Protein AF-A0AAV8YMW5-F1 (afdb_monomer_lite)

Radius of gyration: 14.8 Å; chains: 1; bounding box: 32×34×34 Å

Structure (mmCIF, N/CA/C/O backbone):
data_AF-A0AAV8YMW5-F1
#
_entry.id   AF-A0AAV8YMW5-F1
#
loop_
_atom_site.group_PDB
_atom_site.id
_atom_site.type_symbol
_atom_site.label_atom_id
_atom_site.label_alt_id
_atom_site.label_comp_id
_atom_site.label_asym_id
_atom_site.label_entity_id
_atom_site.label_seq_id
_atom_site.pdbx_PDB_ins_code
_atom_site.Cartn_x
_atom_site.Cartn_y
_atom_site.Cartn_z
_atom_site.occupancy
_atom_site.B_iso_or_equiv
_atom_site.auth_seq_id
_atom_site.auth_comp_id
_atom_site.auth_asym_id
_atom_site.auth_atom_id
_atom_site.pdbx_PDB_model_num
ATOM 1 N N . MET A 1 1 ? 0.462 -11.082 6.798 1.00 80.56 1 MET A N 1
ATOM 2 C CA . MET A 1 1 ? 0.469 -11.107 8.280 1.00 80.56 1 MET A CA 1
ATOM 3 C C . MET A 1 1 ? -0.360 -9.962 8.851 1.00 80.56 1 MET A C 1
ATOM 5 O O . MET A 1 1 ? -1.352 -10.262 9.493 1.00 80.56 1 MET A O 1
ATOM 9 N N . LEU A 1 2 ? -0.066 -8.695 8.520 1.00 84.81 2 LEU A N 1
ATOM 10 C CA . LEU A 1 2 ? -0.801 -7.515 9.021 1.00 84.81 2 LEU A CA 1
ATOM 11 C C . LEU A 1 2 ? -2.332 -7.582 8.863 1.00 84.81 2 LEU A C 1
ATOM 13 O O . LEU A 1 2 ? -3.058 -7.303 9.808 1.00 84.81 2 LEU A O 1
ATOM 17 N N . THR A 1 3 ? -2.831 -8.039 7.712 1.00 85.75 3 THR A N 1
ATOM 18 C CA . THR A 1 3 ? -4.276 -8.216 7.474 1.00 85.75 3 THR A CA 1
ATOM 19 C C . THR A 1 3 ? -4.932 -9.198 8.454 1.00 85.75 3 THR A C 1
ATOM 21 O O . THR A 1 3 ? -6.037 -8.949 8.926 1.00 85.75 3 THR A O 1
ATOM 24 N N . ARG A 1 4 ? -4.235 -10.286 8.824 1.00 86.19 4 ARG A N 1
ATOM 25 C CA . ARG A 1 4 ? -4.709 -11.250 9.840 1.00 86.19 4 ARG A CA 1
ATOM 26 C C . ARG A 1 4 ? -4.658 -10.669 11.252 1.00 86.19 4 ARG A C 1
ATOM 28 O O . ARG A 1 4 ? -5.463 -11.065 12.080 1.00 86.19 4 ARG A O 1
ATOM 35 N N . CYS A 1 5 ? -3.733 -9.744 11.513 1.00 89.19 5 CYS A N 1
ATOM 36 C CA . CYS A 1 5 ? -3.627 -9.042 12.792 1.00 89.19 5 CYS A CA 1
ATOM 37 C C . CYS A 1 5 ? -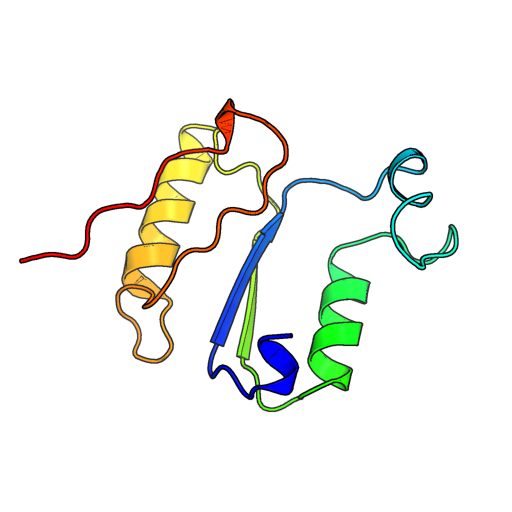4.651 -7.903 12.947 1.00 89.19 5 CYS A C 1
ATOM 39 O O . CYS A 1 5 ? -4.695 -7.292 14.006 1.00 89.19 5 CYS A O 1
ATOM 41 N N . GLY A 1 6 ? -5.454 -7.607 11.917 1.00 88.56 6 GLY A N 1
ATOM 42 C CA . GLY A 1 6 ? -6.501 -6.586 11.996 1.00 88.56 6 GLY A CA 1
ATOM 43 C C . GLY A 1 6 ? -5.994 -5.149 11.880 1.00 88.56 6 GLY A C 1
ATOM 44 O O . GLY A 1 6 ? -6.532 -4.267 12.540 1.00 88.56 6 GLY A O 1
ATOM 45 N N . ILE A 1 7 ? -4.967 -4.896 11.058 1.00 93.56 7 ILE A N 1
ATOM 46 C CA . ILE A 1 7 ? -4.556 -3.517 10.746 1.00 93.56 7 ILE A CA 1
ATOM 47 C C . ILE A 1 7 ? -5.740 -2.728 10.160 1.00 93.56 7 ILE A C 1
ATOM 49 O O . ILE A 1 7 ? -6.457 -3.250 9.314 1.00 93.56 7 ILE A O 1
ATOM 53 N N . GLY A 1 8 ? -5.951 -1.481 10.591 1.00 93.44 8 GLY A N 1
ATOM 54 C CA . GLY A 1 8 ? -7.121 -0.702 10.165 1.00 93.44 8 GLY A CA 1
ATOM 55 C C . GLY A 1 8 ? -7.105 -0.339 8.677 1.00 93.44 8 GLY A C 1
ATOM 56 O O . GLY A 1 8 ? -8.098 -0.536 7.981 1.00 93.44 8 GLY A O 1
ATOM 57 N N . ARG A 1 9 ? -5.960 0.140 8.173 1.00 94.75 9 ARG A N 1
ATOM 58 C CA . ARG A 1 9 ? -5.761 0.473 6.757 1.00 94.75 9 ARG A CA 1
ATOM 59 C C . ARG A 1 9 ? -4.423 -0.055 6.248 1.00 94.75 9 ARG A C 1
ATOM 61 O O . ARG A 1 9 ? -3.418 0.008 6.952 1.00 94.75 9 ARG A O 1
ATOM 68 N N . LEU A 1 10 ? -4.411 -0.547 5.014 1.00 93.56 10 LEU A N 1
ATOM 69 C CA . LEU A 1 10 ? -3.226 -1.004 4.301 1.00 93.56 10 LEU A CA 1
ATOM 70 C C . LEU A 1 10 ? -3.117 -0.271 2.959 1.00 93.56 10 LEU A C 1
ATOM 72 O O . LEU A 1 10 ? -4.022 -0.348 2.133 1.00 93.56 10 LEU A O 1
ATOM 76 N N . ILE A 1 11 ? -1.996 0.413 2.736 1.00 93.25 11 ILE A N 1
ATOM 77 C CA . ILE A 1 11 ? -1.694 1.107 1.479 1.00 93.25 11 ILE A CA 1
ATOM 78 C C . ILE A 1 11 ? -0.567 0.344 0.786 1.00 93.25 11 ILE A C 1
ATOM 80 O O . ILE A 1 11 ? 0.495 0.146 1.375 1.00 93.25 11 ILE A O 1
ATOM 84 N N . LEU A 1 12 ? -0.801 -0.115 -0.442 1.00 90.94 12 LEU A N 1
ATOM 85 C CA . LEU A 1 12 ? 0.172 -0.884 -1.218 1.00 90.94 12 LEU A CA 1
ATOM 86 C C . LEU A 1 12 ? 0.629 -0.079 -2.433 1.00 90.94 12 LEU A C 1
ATOM 88 O O . LEU A 1 12 ? -0.194 0.295 -3.269 1.00 90.94 12 LEU A O 1
ATOM 92 N N . PHE A 1 13 ? 1.937 0.131 -2.545 1.00 88.00 13 PHE A N 1
ATOM 93 C CA . PHE A 1 13 ? 2.587 0.657 -3.743 1.00 88.00 13 PHE A CA 1
ATOM 94 C C . PHE A 1 13 ? 3.339 -0.482 -4.410 1.00 88.00 13 PHE A C 1
ATOM 96 O O . PHE A 1 13 ? 4.181 -1.117 -3.778 1.00 88.00 13 PHE A O 1
ATOM 103 N N . ASP A 1 14 ? 3.005 -0.770 -5.659 1.00 80.94 14 ASP A N 1
ATOM 104 C CA . ASP A 1 14 ? 3.631 -1.852 -6.406 1.00 80.94 14 ASP A CA 1
ATOM 105 C C . ASP A 1 14 ? 3.509 -1.552 -7.895 1.00 80.94 14 ASP A C 1
ATOM 107 O O . ASP A 1 14 ? 2.394 -1.466 -8.408 1.00 80.94 14 ASP A O 1
ATOM 111 N N . TYR A 1 15 ? 4.643 -1.345 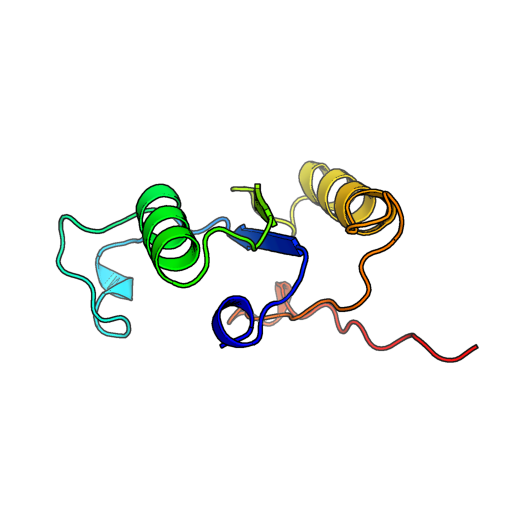-8.561 1.00 70.75 15 TYR A N 1
ATOM 112 C CA . TYR A 1 15 ? 4.698 -1.025 -9.987 1.00 70.75 15 TYR A CA 1
ATOM 113 C C . TYR A 1 15 ? 4.937 -2.255 -10.865 1.00 70.75 15 TYR A C 1
ATOM 115 O O . TYR A 1 15 ? 4.843 -2.155 -12.092 1.00 70.75 15 TYR A O 1
ATOM 123 N N . ASP A 1 16 ? 5.217 -3.414 -10.260 1.00 65.62 16 ASP A N 1
ATOM 124 C CA . ASP A 1 16 ? 5.491 -4.629 -11.007 1.00 65.62 16 ASP A CA 1
ATOM 125 C C . ASP A 1 16 ? 4.184 -5.284 -11.456 1.00 65.62 16 ASP A C 1
ATOM 127 O O . ASP A 1 16 ? 3.367 -5.812 -10.680 1.00 65.62 16 ASP A O 1
ATOM 131 N N . LYS A 1 17 ? 4.015 -5.333 -12.779 1.00 54.00 17 LYS A N 1
ATOM 132 C CA . LYS A 1 17 ? 3.170 -6.353 -13.394 1.00 54.00 17 LYS A CA 1
ATOM 133 C C . LYS A 1 17 ? 3.863 -7.690 -13.170 1.00 54.00 17 LYS A C 1
ATOM 135 O O . LYS A 1 17 ? 5.043 -7.836 -13.447 1.00 54.00 17 LYS A O 1
ATOM 140 N N . VAL A 1 18 ? 3.122 -8.668 -12.653 1.00 51.50 18 VAL A N 1
ATOM 141 C CA . VAL A 1 18 ? 3.650 -10.014 -12.409 1.00 51.50 18 VAL A CA 1
ATOM 142 C C . VAL A 1 18 ? 4.102 -10.610 -13.742 1.00 51.50 18 VAL A C 1
ATOM 144 O O . VAL A 1 18 ? 3.275 -11.088 -14.519 1.00 51.50 18 VAL A O 1
ATOM 147 N N . GLU A 1 19 ? 5.403 -10.562 -14.002 1.00 46.25 19 GLU A N 1
ATOM 148 C CA . GLU A 1 19 ? 6.033 -11.287 -15.095 1.00 46.25 19 GLU A CA 1
ATOM 149 C C . GLU A 1 19 ? 6.151 -12.766 -14.716 1.00 46.25 19 GLU A C 1
ATOM 151 O O . GLU A 1 19 ? 6.322 -13.117 -13.544 1.00 46.25 19 GLU A O 1
ATOM 156 N N . LEU A 1 20 ? 6.058 -13.653 -15.711 1.00 40.66 20 LEU A N 1
ATOM 157 C CA . LEU A 1 20 ? 6.104 -15.113 -15.540 1.00 40.66 20 LEU A CA 1
ATOM 158 C C . LEU A 1 20 ? 7.316 -15.593 -14.716 1.00 40.66 20 LEU A C 1
ATOM 160 O O . LEU A 1 20 ? 7.224 -16.612 -14.033 1.00 40.66 20 LEU A O 1
ATOM 164 N N . ALA A 1 21 ? 8.414 -14.831 -14.714 1.00 44.69 21 ALA A N 1
ATOM 165 C CA . ALA A 1 21 ? 9.617 -15.100 -13.930 1.00 44.69 21 ALA A CA 1
ATOM 166 C C . ALA A 1 21 ? 9.409 -15.029 -12.400 1.00 44.69 21 ALA A C 1
ATOM 168 O O . ALA A 1 21 ? 10.094 -15.734 -11.658 1.00 44.69 21 ALA A O 1
ATOM 169 N N . ASN A 1 22 ? 8.437 -14.249 -11.911 1.00 48.75 22 ASN A N 1
ATOM 170 C CA . ASN A 1 22 ? 8.198 -14.047 -10.474 1.00 48.75 22 ASN A CA 1
ATOM 171 C C . ASN A 1 22 ? 7.301 -15.120 -9.827 1.00 48.75 22 ASN A C 1
ATOM 173 O O . ASN A 1 22 ? 7.033 -15.083 -8.624 1.00 48.75 22 ASN A O 1
ATOM 177 N N .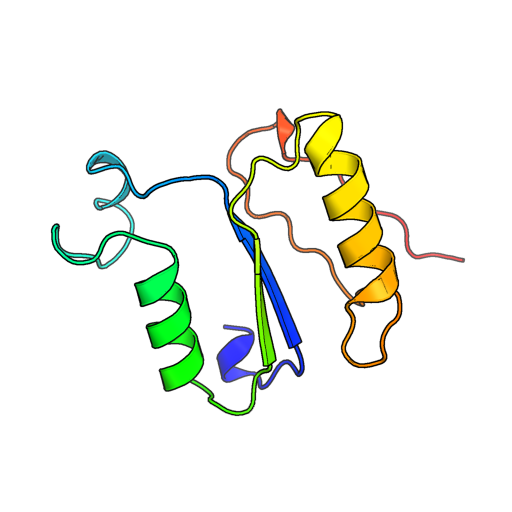 MET A 1 23 ? 6.841 -16.104 -10.603 1.00 45.50 23 MET A N 1
ATOM 178 C CA . MET A 1 23 ? 5.953 -17.161 -10.116 1.00 45.50 23 MET A CA 1
ATOM 179 C C . MET A 1 23 ? 6.666 -18.315 -9.407 1.00 45.50 23 MET A C 1
ATOM 181 O O . MET A 1 23 ? 6.032 -19.064 -8.674 1.00 45.50 23 MET A O 1
ATOM 185 N N . ASN A 1 24 ? 7.986 -18.446 -9.556 1.00 47.91 24 ASN A N 1
ATOM 186 C CA . ASN A 1 24 ? 8.745 -19.505 -8.878 1.00 47.91 24 ASN A CA 1
ATOM 187 C C . ASN A 1 24 ? 8.931 -19.249 -7.368 1.00 47.91 24 ASN A C 1
ATOM 189 O O . ASN A 1 24 ? 9.429 -20.117 -6.656 1.00 47.91 24 ASN A O 1
ATOM 193 N N . ARG A 1 25 ? 8.538 -18.068 -6.865 1.00 50.72 25 ARG A N 1
ATOM 194 C CA . ARG A 1 25 ? 8.745 -17.649 -5.464 1.00 50.72 25 ARG A CA 1
ATOM 195 C C . ARG A 1 25 ? 7.452 -17.432 -4.678 1.00 50.72 25 ARG A C 1
ATOM 197 O O . ARG A 1 25 ? 7.481 -17.317 -3.456 1.00 50.72 25 ARG A O 1
ATOM 204 N N . LEU A 1 26 ? 6.323 -17.373 -5.375 1.00 51.81 26 LEU A N 1
ATOM 205 C CA . LEU A 1 26 ? 5.008 -17.108 -4.816 1.00 51.81 26 LEU A CA 1
ATOM 206 C C . LEU A 1 26 ? 4.073 -18.233 -5.259 1.00 51.81 26 LEU A C 1
ATOM 208 O O . LEU A 1 26 ? 4.129 -18.653 -6.405 1.00 51.81 26 LEU A O 1
ATOM 212 N N . PHE A 1 27 ? 3.218 -18.717 -4.362 1.00 50.19 27 PHE A N 1
ATOM 213 C CA . PHE A 1 27 ? 2.203 -19.750 -4.603 1.00 50.19 27 PHE A CA 1
ATOM 214 C C . PHE A 1 27 ? 1.147 -19.319 -5.652 1.00 50.19 27 PHE A C 1
ATOM 216 O O . PHE A 1 27 ? -0.032 -19.173 -5.326 1.00 50.19 27 PHE A O 1
ATOM 223 N N . PHE A 1 28 ? 1.544 -19.084 -6.904 1.00 44.88 28 PHE A N 1
ATOM 224 C CA . PHE A 1 28 ? 0.682 -18.607 -7.981 1.00 44.88 28 PHE A CA 1
ATOM 225 C C . PHE A 1 28 ? 0.855 -19.449 -9.253 1.00 44.88 28 PHE A C 1
ATOM 227 O O . PHE A 1 28 ? 1.956 -19.796 -9.665 1.00 44.88 28 PHE A O 1
ATOM 234 N N . GLN A 1 29 ? -0.270 -19.772 -9.885 1.00 47.16 29 GLN A N 1
ATOM 235 C CA . GLN A 1 29 ? -0.372 -20.407 -11.199 1.00 47.16 29 GLN A CA 1
ATOM 236 C C . GLN A 1 29 ? -0.503 -19.339 -12.307 1.00 47.16 29 GLN A C 1
ATOM 238 O O . GLN A 1 29 ? -1.039 -18.266 -12.035 1.00 47.16 29 GLN A O 1
ATOM 243 N N . PRO A 1 30 ? -0.156 -19.622 -13.581 1.00 44.94 30 PRO A N 1
ATOM 244 C CA . PRO A 1 30 ? 0.054 -18.597 -14.625 1.00 44.94 30 PRO A CA 1
ATOM 245 C C . PRO A 1 30 ? -1.128 -17.658 -14.883 1.00 44.94 30 PRO A C 1
ATOM 247 O O . PRO A 1 30 ? -0.957 -16.476 -15.148 1.00 44.94 30 PRO A O 1
ATOM 250 N N . HIS A 1 31 ? -2.348 -18.155 -14.710 1.00 49.91 31 HIS A N 1
ATOM 251 C CA . HIS A 1 31 ? -3.587 -17.380 -14.791 1.00 49.91 31 HIS A CA 1
ATOM 252 C C . HIS A 1 31 ? -3.887 -16.455 -13.582 1.00 49.91 31 HIS A C 1
ATOM 254 O O . HIS A 1 31 ? -4.957 -15.843 -13.528 1.00 49.91 31 HIS A O 1
ATOM 260 N N . GLN A 1 32 ? -3.020 -16.376 -12.564 1.00 50.34 32 GLN A N 1
ATOM 261 C CA . GLN A 1 32 ? -3.246 -15.665 -11.289 1.00 50.34 32 GLN A CA 1
ATOM 262 C C . GLN A 1 32 ? -2.494 -14.327 -11.148 1.00 50.34 32 GLN A C 1
ATOM 264 O O . GLN A 1 32 ? -2.492 -13.750 -10.062 1.00 50.34 32 GLN A O 1
ATOM 269 N N . SER A 1 33 ? -1.921 -13.792 -12.224 1.00 45.19 33 SER A N 1
ATOM 270 C CA . SER A 1 33 ? -1.139 -12.550 -12.218 1.00 45.19 33 SER A CA 1
ATOM 271 C C . SER A 1 33 ? -1.977 -11.278 -11.964 1.00 45.19 33 SER A C 1
ATOM 273 O O . SER A 1 33 ? -3.074 -11.113 -12.501 1.00 45.19 33 SER A O 1
ATOM 275 N N . GLY A 1 34 ? -1.446 -10.355 -11.144 1.00 58.53 34 GLY A N 1
ATOM 276 C CA . GLY A 1 34 ? -1.920 -8.964 -11.029 1.00 58.53 34 GLY A CA 1
ATOM 277 C C . GLY A 1 34 ? -2.299 -8.451 -9.625 1.00 58.53 34 GLY A C 1
ATOM 278 O O . GLY A 1 34 ? -2.601 -9.208 -8.699 1.00 58.53 34 GLY A O 1
ATOM 279 N N . LEU A 1 35 ? -2.334 -7.115 -9.493 1.00 59.00 35 LEU A N 1
ATOM 280 C CA . LEU A 1 35 ? -2.750 -6.352 -8.299 1.00 59.00 35 LEU A CA 1
ATOM 281 C C . LEU A 1 35 ? -4.163 -6.744 -7.811 1.00 59.00 35 LEU A C 1
ATOM 283 O O . LEU A 1 35 ? -4.427 -6.831 -6.613 1.00 59.00 35 LEU A O 1
ATOM 287 N N . SER A 1 36 ? -5.065 -7.047 -8.751 1.00 63.22 36 SER A N 1
ATOM 288 C CA . SER A 1 36 ? -6.479 -7.360 -8.507 1.00 63.22 36 SER A CA 1
ATOM 289 C C . SER A 1 36 ? -6.700 -8.657 -7.721 1.00 63.22 36 SER A C 1
ATOM 291 O O . SER A 1 36 ? -7.597 -8.723 -6.878 1.00 63.22 36 SER A O 1
ATOM 293 N N . LYS A 1 37 ? -5.869 -9.687 -7.932 1.00 64.12 37 LYS A N 1
ATOM 294 C CA . LYS A 1 37 ? -5.969 -10.957 -7.194 1.00 64.12 37 LYS A CA 1
ATOM 295 C C . LYS A 1 37 ? -5.292 -10.895 -5.823 1.00 64.12 37 LYS A C 1
ATOM 297 O O . LYS A 1 37 ? -5.842 -11.462 -4.881 1.00 64.12 37 LYS A O 1
ATOM 302 N N . ARG A 1 38 ? -4.188 -10.144 -5.672 1.00 71.00 38 ARG A N 1
ATOM 303 C CA . ARG A 1 38 ? -3.574 -9.848 -4.357 1.00 71.00 38 ARG A CA 1
ATOM 304 C C . ARG A 1 38 ? -4.563 -9.124 -3.445 1.00 71.00 38 ARG A C 1
ATOM 306 O O . ARG A 1 38 ? -4.800 -9.558 -2.321 1.00 71.00 38 ARG A O 1
ATOM 313 N N . LEU A 1 39 ? -5.229 -8.102 -3.978 1.00 76.31 39 LEU A N 1
ATOM 314 C CA . LEU A 1 39 ? -6.312 -7.404 -3.290 1.00 76.31 39 LEU A CA 1
ATOM 315 C C . LEU A 1 39 ? -7.446 -8.340 -2.876 1.00 76.31 39 LEU A C 1
ATOM 317 O O . LEU A 1 39 ? -7.889 -8.302 -1.730 1.00 76.31 39 LEU A O 1
ATOM 321 N N . LYS A 1 40 ? -7.899 -9.206 -3.791 1.00 76.50 40 LYS A N 1
ATOM 322 C CA . LYS A 1 40 ? -8.963 -10.175 -3.506 1.00 76.50 40 LYS A CA 1
ATOM 323 C C . LYS A 1 40 ? -8.567 -11.148 -2.392 1.00 76.50 40 LYS A C 1
ATOM 325 O O . LYS A 1 40 ? -9.377 -11.413 -1.511 1.00 76.50 40 LYS A O 1
ATOM 330 N N . ALA A 1 41 ? -7.328 -11.636 -2.390 1.00 80.50 41 ALA A N 1
ATOM 331 C CA . ALA A 1 41 ? -6.825 -12.509 -1.334 1.00 80.50 41 ALA A CA 1
ATOM 332 C C . ALA A 1 41 ? -6.791 -11.801 0.030 1.00 80.50 41 ALA A C 1
ATOM 334 O O . ALA A 1 41 ? -7.277 -12.355 1.012 1.00 80.50 41 ALA A O 1
ATOM 335 N N . LEU A 1 42 ? -6.284 -10.566 0.095 1.00 85.62 42 LEU A N 1
ATOM 336 C CA . LEU A 1 42 ? -6.241 -9.794 1.342 1.00 85.62 42 LEU A CA 1
ATOM 337 C C . LEU A 1 42 ? -7.648 -9.483 1.875 1.00 85.62 42 LEU A C 1
ATOM 339 O O . LEU A 1 42 ? -7.899 -9.676 3.062 1.00 85.62 42 LEU A O 1
ATOM 343 N N . ARG A 1 43 ? -8.587 -9.098 1.001 1.00 85.88 43 ARG A N 1
ATOM 344 C CA . ARG A 1 43 ? -9.994 -8.872 1.383 1.00 85.88 43 ARG A CA 1
ATOM 345 C C . ARG A 1 43 ? -10.673 -10.139 1.900 1.00 85.88 43 ARG A C 1
ATOM 347 O O . ARG A 1 43 ? -11.427 -10.067 2.861 1.00 85.88 43 ARG A O 1
ATOM 354 N N . ASN A 1 44 ? -10.379 -11.297 1.306 1.00 86.81 44 ASN A N 1
ATOM 355 C CA . ASN A 1 44 ? -10.902 -12.579 1.784 1.00 86.81 44 ASN A CA 1
ATOM 356 C C . ASN A 1 44 ? -10.348 -12.962 3.166 1.00 86.81 44 ASN A C 1
ATOM 358 O O . ASN A 1 44 ? -11.026 -13.652 3.918 1.00 86.81 44 ASN A O 1
ATOM 362 N N . ILE A 1 45 ? -9.119 -12.548 3.494 1.00 90.50 45 ILE A N 1
ATOM 363 C CA . ILE A 1 45 ? -8.502 -12.828 4.798 1.00 90.50 45 ILE A CA 1
ATOM 364 C C . ILE A 1 45 ? -9.166 -12.010 5.908 1.00 90.50 45 ILE A C 1
ATOM 366 O O . ILE A 1 45 ? -9.414 -12.545 6.986 1.00 90.50 45 ILE A O 1
ATOM 370 N N . ASN A 1 46 ? -9.400 -10.718 5.674 1.00 90.00 46 ASN A N 1
ATOM 371 C CA . ASN A 1 46 ? -10.092 -9.856 6.625 1.00 90.00 46 ASN A CA 1
ATOM 372 C C . ASN A 1 46 ? -10.786 -8.698 5.882 1.00 90.00 46 ASN A C 1
ATOM 374 O O . ASN A 1 46 ? -10.108 -7.748 5.482 1.00 90.00 46 ASN A O 1
ATOM 378 N N . PRO A 1 47 ? -12.120 -8.748 5.705 1.00 89.38 47 PRO A N 1
ATOM 379 C CA . PRO A 1 47 ? -12.862 -7.714 4.987 1.00 89.38 47 PRO A CA 1
ATOM 380 C C . PRO A 1 47 ? -12.969 -6.391 5.761 1.00 89.38 47 PRO A C 1
ATOM 382 O O . PRO A 1 47 ? -13.357 -5.389 5.170 1.00 89.38 47 PRO A O 1
ATOM 385 N N . GLY A 1 48 ? -12.629 -6.373 7.057 1.00 90.88 48 GLY A N 1
ATOM 386 C CA . GLY A 1 48 ? -12.618 -5.161 7.882 1.00 90.88 48 GLY A CA 1
ATOM 387 C C . GLY A 1 48 ? -11.372 -4.289 7.707 1.00 90.88 48 GLY A C 1
ATOM 388 O O . GLY A 1 48 ? -11.317 -3.200 8.268 1.00 90.88 48 GLY A O 1
ATOM 389 N N . VAL A 1 49 ? -10.374 -4.755 6.951 1.00 93.19 49 VAL A N 1
ATOM 390 C CA . VAL A 1 49 ? -9.193 -3.951 6.617 1.00 93.19 49 VAL A CA 1
ATOM 391 C C . VAL A 1 49 ? -9.515 -3.073 5.418 1.00 93.19 49 VAL A C 1
ATOM 393 O O . VAL A 1 49 ? -9.876 -3.578 4.353 1.00 93.19 49 VAL A O 1
ATOM 396 N N . ASP A 1 50 ? -9.319 -1.769 5.567 1.00 94.06 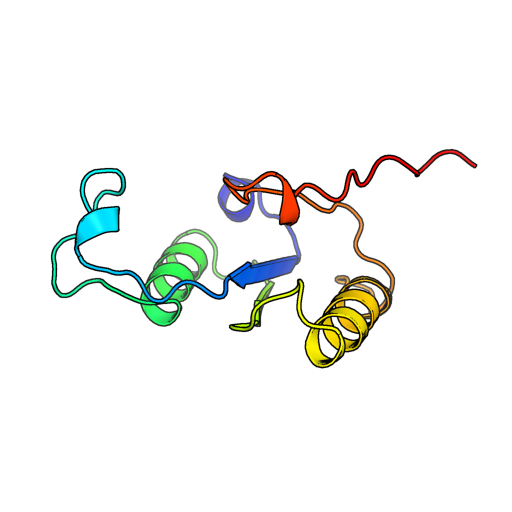50 ASP A N 1
ATOM 397 C CA . ASP A 1 50 ? -9.406 -0.832 4.455 1.00 94.06 50 ASP A CA 1
ATOM 398 C C . ASP A 1 50 ? -8.140 -0.929 3.586 1.00 94.06 50 ASP A C 1
ATOM 400 O O . ASP A 1 50 ? -7.025 -0.802 4.092 1.00 94.06 50 ASP A O 1
ATOM 404 N N . ILE A 1 51 ? -8.272 -1.205 2.285 1.00 91.25 51 ILE A N 1
ATOM 405 C CA . ILE A 1 51 ? -7.121 -1.475 1.407 1.00 91.25 51 ILE A CA 1
ATOM 406 C C . ILE A 1 51 ? -7.102 -0.519 0.223 1.00 91.25 51 ILE A C 1
ATOM 408 O O . ILE A 1 51 ? -7.989 -0.558 -0.633 1.00 91.25 51 ILE A O 1
ATOM 412 N N . HIS A 1 52 ? -6.027 0.262 0.139 1.00 91.25 52 HIS A N 1
ATOM 413 C CA . HIS A 1 52 ? -5.729 1.184 -0.950 1.00 91.25 52 HIS A CA 1
ATOM 414 C C . HIS A 1 52 ? -4.528 0.679 -1.749 1.00 91.25 52 HIS A C 1
ATOM 416 O O . HIS A 1 52 ? -3.574 0.139 -1.187 1.00 91.25 52 HIS A O 1
ATOM 422 N N . THR A 1 53 ? -4.555 0.859 -3.068 1.00 88.94 53 THR A N 1
ATOM 423 C CA . THR A 1 53 ? -3.467 0.404 -3.938 1.00 88.94 53 THR A CA 1
ATOM 424 C C . THR A 1 53 ? -3.105 1.419 -4.996 1.00 88.94 53 THR A C 1
ATOM 426 O O . THR A 1 53 ? -3.986 1.977 -5.648 1.00 88.94 53 THR A O 1
ATOM 429 N N . HIS A 1 54 ? -1.808 1.549 -5.229 1.00 88.38 54 HIS A N 1
ATOM 430 C CA . HIS A 1 54 ? -1.213 2.421 -6.222 1.00 88.38 54 HIS A CA 1
ATOM 431 C C . HIS A 1 54 ? -0.272 1.600 -7.104 1.00 88.38 54 HIS A C 1
ATOM 433 O O . HIS A 1 54 ? 0.637 0.937 -6.607 1.00 88.38 54 HIS A O 1
ATOM 439 N N . ASN A 1 55 ? -0.524 1.627 -8.412 1.00 86.38 55 ASN A N 1
ATOM 440 C CA . ASN A 1 55 ? 0.235 0.869 -9.402 1.00 86.38 55 ASN A CA 1
ATOM 441 C C . ASN A 1 55 ? 1.095 1.806 -10.251 1.00 86.38 55 ASN A C 1
ATOM 443 O O . ASN A 1 55 ? 0.764 2.089 -11.402 1.00 86.38 55 ASN A O 1
ATOM 447 N N . TYR A 1 56 ? 2.141 2.353 -9.641 1.00 84.50 56 TYR A N 1
ATOM 448 C CA . TYR A 1 56 ? 3.100 3.230 -10.302 1.00 84.50 56 TYR A CA 1
ATOM 449 C C . TYR A 1 56 ? 4.459 3.144 -9.613 1.00 84.50 56 TYR A C 1
ATOM 451 O O . TYR A 1 56 ? 4.547 2.809 -8.429 1.00 84.50 56 TYR A O 1
ATOM 459 N N . ASN A 1 57 ? 5.523 3.454 -10.356 1.00 84.94 57 ASN A N 1
ATOM 460 C CA . ASN A 1 57 ? 6.875 3.454 -9.815 1.00 84.94 57 ASN A CA 1
ATOM 461 C C . ASN A 1 57 ? 7.093 4.699 -8.947 1.00 84.94 57 ASN A C 1
ATOM 463 O O . ASN A 1 57 ? 7.077 5.820 -9.450 1.00 84.94 57 ASN A O 1
ATOM 467 N N . ILE A 1 58 ? 7.323 4.490 -7.651 1.00 86.31 58 ILE A N 1
ATOM 468 C CA . ILE A 1 58 ? 7.523 5.565 -6.676 1.00 86.31 58 ILE A CA 1
ATOM 469 C C . ILE A 1 58 ? 8.826 6.350 -6.889 1.00 86.31 58 ILE A C 1
ATOM 471 O O . ILE A 1 58 ? 8.949 7.433 -6.333 1.00 86.31 58 ILE A O 1
ATOM 475 N N . THR A 1 59 ? 9.790 5.840 -7.666 1.00 85.69 59 THR A N 1
ATOM 476 C CA . THR A 1 59 ? 11.101 6.492 -7.853 1.00 85.69 59 THR A CA 1
ATOM 477 C C . THR A 1 59 ? 11.110 7.560 -8.945 1.00 85.69 59 THR A C 1
ATOM 479 O O . THR A 1 59 ? 12.037 8.363 -9.017 1.00 85.69 59 THR A O 1
ATOM 482 N N . THR A 1 60 ? 10.085 7.610 -9.800 1.00 86.81 60 THR A N 1
ATOM 483 C CA . THR A 1 60 ? 9.969 8.682 -10.799 1.00 86.81 60 THR A CA 1
ATOM 484 C C . THR A 1 60 ? 9.558 9.982 -10.116 1.00 86.81 60 THR A C 1
ATOM 486 O O . THR A 1 60 ? 8.668 9.949 -9.268 1.00 86.81 60 THR A O 1
ATOM 489 N N . VAL A 1 61 ? 10.124 11.118 -10.535 1.00 86.31 61 VAL A N 1
ATOM 490 C CA . VAL A 1 61 ? 9.857 12.441 -9.934 1.00 86.31 61 VAL A CA 1
ATOM 491 C C . VAL A 1 61 ? 8.356 12.739 -9.836 1.00 86.31 61 VAL A C 1
ATOM 493 O O . VAL A 1 61 ? 7.869 13.074 -8.763 1.00 86.31 61 VAL A O 1
ATOM 496 N N . GLU A 1 62 ? 7.608 12.520 -10.920 1.00 86.56 62 GLU A N 1
ATOM 497 C CA . GLU A 1 62 ? 6.157 12.757 -10.972 1.00 86.56 62 GLU A CA 1
ATOM 498 C C . GLU A 1 62 ? 5.382 11.945 -9.917 1.00 86.56 62 GLU A C 1
ATOM 500 O O . GLU A 1 62 ? 4.502 12.459 -9.227 1.00 86.56 62 GLU A O 1
ATOM 505 N N . ASN A 1 63 ? 5.727 10.668 -9.753 1.00 89.69 63 ASN A N 1
ATOM 506 C CA . ASN A 1 63 ? 5.033 9.788 -8.817 1.00 89.69 63 ASN A CA 1
ATOM 507 C C . ASN A 1 63 ? 5.524 9.917 -7.374 1.00 89.69 63 ASN A C 1
ATOM 509 O O . ASN A 1 63 ? 4.780 9.558 -6.458 1.00 89.69 63 ASN A O 1
ATOM 513 N N . PHE A 1 64 ? 6.751 10.394 -7.157 1.00 89.00 64 PHE A N 1
ATOM 514 C CA . PHE A 1 64 ? 7.312 10.559 -5.819 1.00 89.00 64 PHE A CA 1
ATOM 515 C C . PHE A 1 64 ? 6.545 11.620 -5.019 1.00 89.00 64 PHE A C 1
ATOM 517 O O . PHE A 1 64 ? 6.241 11.413 -3.839 1.00 89.00 64 PHE A O 1
ATOM 524 N N . ASP A 1 65 ? 6.132 12.708 -5.674 1.00 91.56 65 ASP A N 1
ATOM 525 C CA . ASP A 1 65 ? 5.281 13.735 -5.066 1.00 91.56 65 ASP A CA 1
ATOM 526 C C . ASP A 1 65 ? 3.924 13.157 -4.649 1.00 91.56 65 ASP A C 1
ATOM 528 O O . ASP A 1 65 ? 3.453 13.368 -3.526 1.00 91.56 65 ASP A O 1
ATOM 532 N N . ASN A 1 66 ? 3.310 12.353 -5.523 1.00 93.19 66 ASN A N 1
ATOM 533 C CA . ASN A 1 66 ? 2.053 11.678 -5.214 1.00 93.19 66 ASN A CA 1
ATOM 534 C C . ASN A 1 66 ? 2.211 10.665 -4.069 1.00 93.19 66 ASN A C 1
ATOM 536 O O . ASN A 1 66 ? 1.407 10.649 -3.139 1.00 93.19 66 ASN A O 1
ATOM 540 N N . PHE A 1 67 ? 3.269 9.852 -4.097 1.00 93.69 67 PHE A N 1
ATOM 541 C CA . PHE A 1 67 ? 3.610 8.917 -3.025 1.00 93.69 67 PHE A CA 1
ATOM 542 C C . PHE A 1 67 ? 3.716 9.638 -1.677 1.00 93.69 67 PHE A C 1
ATOM 544 O O . PHE A 1 67 ? 3.033 9.265 -0.723 1.00 93.69 67 PHE A O 1
ATOM 551 N N . THR A 1 68 ? 4.482 10.727 -1.620 1.00 93.62 68 THR A N 1
ATOM 552 C CA . THR A 1 68 ? 4.669 11.524 -0.401 1.00 93.62 68 THR A CA 1
ATOM 553 C C . THR A 1 68 ? 3.354 12.133 0.084 1.00 93.62 68 THR A C 1
ATOM 555 O O . THR A 1 68 ? 3.042 12.085 1.277 1.00 93.62 68 THR A O 1
ATOM 558 N N . LYS A 1 69 ? 2.526 12.640 -0.836 1.00 95.12 69 LYS A N 1
ATOM 559 C CA . LYS A 1 69 ? 1.199 13.168 -0.506 1.00 95.12 69 LYS A CA 1
ATOM 560 C C . LYS A 1 69 ? 0.289 12.098 0.096 1.00 95.12 69 LYS A C 1
ATOM 562 O O . LYS A 1 69 ? -0.372 12.366 1.100 1.00 95.12 69 LYS A O 1
ATOM 567 N N . VAL A 1 70 ? 0.265 10.893 -0.475 1.00 95.19 70 VAL A N 1
ATOM 568 C CA . VAL A 1 70 ? -0.523 9.769 0.057 1.00 95.19 70 VAL A CA 1
ATOM 569 C C . VAL A 1 70 ? -0.044 9.407 1.462 1.00 95.19 70 VAL A C 1
ATOM 571 O O . VAL A 1 70 ? -0.865 9.306 2.377 1.00 95.19 70 VAL A O 1
ATOM 574 N N . LEU A 1 71 ? 1.272 9.296 1.667 1.00 94.50 71 LEU A N 1
ATOM 575 C CA . LEU A 1 71 ? 1.845 9.012 2.984 1.00 94.50 71 LEU A CA 1
ATOM 576 C C . LEU A 1 71 ? 1.470 10.059 4.037 1.00 94.50 71 LEU A C 1
ATOM 578 O O . LEU A 1 71 ? 1.294 9.694 5.194 1.00 94.50 71 LEU A O 1
ATOM 582 N N . ALA A 1 72 ? 1.334 11.329 3.655 1.00 95.69 72 ALA A N 1
ATOM 583 C CA . ALA A 1 72 ? 1.017 12.425 4.569 1.00 95.69 72 ALA A CA 1
ATOM 584 C C . ALA A 1 72 ? -0.482 12.579 4.886 1.00 95.69 72 ALA A C 1
ATOM 586 O O . ALA A 1 72 ? -0.824 13.277 5.839 1.00 95.69 72 ALA A O 1
ATOM 587 N N . THR A 1 73 ? -1.377 11.981 4.091 1.00 95.56 73 THR A N 1
ATOM 588 C CA . THR A 1 73 ? -2.820 12.307 4.138 1.00 95.56 73 THR A CA 1
ATOM 589 C C . THR A 1 73 ? -3.759 11.106 4.185 1.00 95.56 73 THR A C 1
ATOM 591 O O . THR A 1 73 ? -4.951 11.279 4.421 1.00 95.56 73 THR A O 1
ATOM 594 N N . THR A 1 74 ? -3.267 9.888 3.946 1.00 93.31 74 THR A N 1
ATOM 595 C CA . THR A 1 74 ? -4.128 8.715 3.700 1.00 93.31 74 THR A CA 1
ATOM 596 C C . THR A 1 74 ? -4.118 7.708 4.852 1.00 93.31 74 THR A C 1
ATOM 598 O O . THR A 1 74 ? -4.615 6.591 4.701 1.00 93.31 74 THR A O 1
ATOM 601 N N . SER A 1 75 ? -3.615 8.066 6.037 1.00 93.56 75 SER A N 1
ATOM 602 C CA . SER A 1 75 ? -3.814 7.220 7.223 1.00 93.56 75 SER A CA 1
ATOM 603 C C . SER A 1 75 ? -5.296 7.051 7.554 1.00 93.56 75 SER A C 1
ATOM 605 O O . SER A 1 75 ? -6.154 7.752 7.015 1.00 93.56 75 SER A O 1
ATOM 607 N N . LEU A 1 76 ? -5.619 6.127 8.460 1.00 92.56 76 LEU A N 1
ATOM 608 C CA . LEU A 1 76 ? -7.004 5.873 8.869 1.00 92.56 76 LEU A CA 1
ATOM 609 C C . LEU A 1 76 ? -7.716 7.138 9.394 1.00 92.56 76 LEU A C 1
ATOM 611 O O . LEU A 1 76 ? -8.931 7.251 9.269 1.00 92.56 76 LEU A O 1
ATOM 615 N N . LEU A 1 77 ? -6.956 8.097 9.936 1.00 93.69 77 LEU A N 1
ATOM 616 C CA . LEU A 1 77 ? -7.449 9.375 10.463 1.00 93.69 77 LEU A CA 1
ATOM 617 C C . LEU A 1 77 ? -7.250 10.552 9.489 1.00 93.69 77 LEU A C 1
ATOM 619 O O . LEU A 1 77 ? -7.330 11.705 9.902 1.00 93.69 77 LEU A O 1
ATOM 623 N N . ASN A 1 78 ? -6.993 10.273 8.207 1.00 91.88 78 ASN A N 1
ATOM 624 C CA . ASN A 1 78 ? -6.719 11.269 7.162 1.00 91.88 78 ASN A CA 1
ATOM 625 C C . ASN A 1 78 ? -5.501 12.163 7.460 1.00 91.88 78 ASN A C 1
ATOM 627 O O . ASN A 1 78 ? -5.506 13.366 7.200 1.00 91.88 78 ASN A O 1
ATOM 631 N N . GLY A 1 79 ? -4.454 11.560 8.020 1.00 93.38 79 GLY A N 1
ATOM 632 C CA . GLY A 1 79 ? -3.174 12.205 8.295 1.00 93.38 79 GLY A CA 1
ATOM 633 C C . GLY A 1 79 ? -1.993 11.341 7.844 1.00 93.38 79 GLY A C 1
ATOM 634 O O . GLY A 1 79 ? -2.161 10.463 6.987 1.00 93.38 79 GLY A O 1
ATOM 635 N N . PRO A 1 80 ? -0.802 11.561 8.424 1.00 96.00 80 PRO A N 1
ATOM 636 C CA . PRO A 1 80 ? 0.380 10.777 8.107 1.00 96.00 80 PRO A CA 1
ATOM 637 C C . PRO A 1 80 ? 0.208 9.307 8.480 1.00 96.00 80 PRO A C 1
ATOM 639 O O . PRO A 1 80 ? -0.412 8.991 9.497 1.00 96.00 80 PRO A O 1
ATOM 642 N N . VAL A 1 81 ? 0.759 8.406 7.669 1.00 93.81 81 VAL A N 1
ATOM 643 C CA . VAL A 1 81 ? 0.776 6.972 7.975 1.00 93.81 81 VAL A CA 1
ATOM 644 C C . VAL A 1 81 ? 1.611 6.679 9.223 1.00 93.81 81 VAL A C 1
ATOM 646 O O . VAL A 1 81 ? 2.644 7.303 9.461 1.00 93.81 81 VAL A O 1
ATOM 649 N N . ASP A 1 82 ? 1.191 5.684 10.003 1.00 94.56 82 ASP A N 1
ATOM 650 C CA . ASP A 1 82 ? 1.868 5.322 11.254 1.00 94.56 82 ASP A CA 1
ATOM 651 C C . ASP A 1 82 ? 3.180 4.558 11.038 1.00 94.56 82 ASP A C 1
ATOM 653 O O . ASP A 1 82 ? 4.096 4.631 11.860 1.00 94.56 82 ASP A O 1
ATOM 657 N N . LEU A 1 83 ? 3.257 3.794 9.944 1.00 93.19 83 LEU A N 1
ATOM 658 C CA . LEU A 1 83 ? 4.371 2.907 9.629 1.00 93.19 83 LEU A CA 1
ATOM 659 C C . LEU A 1 83 ? 4.535 2.764 8.116 1.00 93.19 83 LEU A C 1
ATOM 661 O O . LEU A 1 83 ? 3.564 2.542 7.394 1.00 93.19 83 LEU A O 1
ATOM 665 N N . ILE A 1 84 ? 5.785 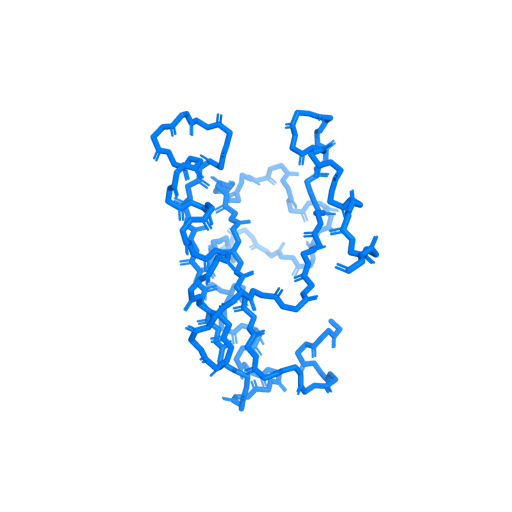2.814 7.656 1.00 90.69 84 ILE A N 1
ATOM 666 C CA . ILE A 1 84 ? 6.163 2.515 6.274 1.00 90.69 84 ILE A CA 1
ATOM 667 C C . ILE A 1 84 ? 7.049 1.274 6.287 1.00 90.69 84 ILE A C 1
ATOM 669 O O . ILE A 1 84 ? 8.048 1.224 7.003 1.00 90.69 84 ILE A O 1
ATOM 673 N N . LEU A 1 85 ? 6.685 0.276 5.485 1.00 89.31 85 LEU A N 1
ATOM 674 C CA . LEU A 1 85 ? 7.472 -0.937 5.288 1.00 89.31 85 LEU A CA 1
ATOM 675 C C . LEU A 1 85 ? 8.017 -0.935 3.862 1.00 89.31 85 LEU A C 1
ATOM 677 O O . LEU A 1 85 ? 7.242 -0.994 2.910 1.00 89.31 85 LEU A O 1
ATOM 681 N N . SER A 1 86 ? 9.341 -0.866 3.721 1.00 86.19 86 SER A N 1
ATOM 682 C CA . SER A 1 86 ? 9.984 -1.064 2.423 1.00 86.19 86 SER A CA 1
ATOM 683 C C . SER A 1 86 ? 10.187 -2.558 2.193 1.00 86.19 86 SER A C 1
ATOM 685 O O . SER A 1 86 ? 10.846 -3.237 2.981 1.00 86.19 86 SER A O 1
ATOM 687 N N . CYS A 1 87 ? 9.562 -3.075 1.140 1.00 82.00 87 CYS A N 1
ATOM 688 C CA . CYS A 1 87 ? 9.672 -4.471 0.712 1.00 82.00 87 CYS A CA 1
ATOM 689 C C . CYS A 1 87 ? 10.187 -4.586 -0.729 1.00 82.00 87 CYS A C 1
ATOM 691 O O . CYS A 1 87 ? 9.988 -5.615 -1.368 1.00 82.00 87 CYS A O 1
ATOM 693 N N . VAL A 1 88 ? 10.808 -3.522 -1.239 1.00 73.62 88 VAL A N 1
ATOM 694 C CA . VAL A 1 88 ? 11.490 -3.516 -2.536 1.00 73.62 88 VAL A CA 1
ATOM 695 C C . VAL A 1 88 ? 12.796 -4.302 -2.441 1.00 73.62 88 VAL A C 1
ATOM 697 O O . VAL A 1 88 ? 13.468 -4.295 -1.409 1.00 73.62 88 VAL A O 1
ATOM 700 N N . ASP A 1 89 ? 13.144 -5.001 -3.512 1.00 66.81 89 ASP A N 1
ATOM 701 C CA . ASP A 1 89 ? 14.322 -5.864 -3.610 1.00 66.81 89 ASP A CA 1
ATOM 702 C C . ASP A 1 89 ? 15.539 -5.170 -4.243 1.00 66.81 89 ASP A C 1
ATOM 704 O O . ASP A 1 89 ? 16.625 -5.748 -4.274 1.00 66.81 89 ASP A O 1
ATOM 708 N N . ASN A 1 90 ? 15.388 -3.916 -4.680 1.00 58.75 90 ASN A N 1
ATOM 709 C CA . ASN A 1 90 ? 16.465 -3.106 -5.240 1.00 58.75 90 ASN A CA 1
ATOM 710 C C . ASN A 1 90 ? 16.894 -1.970 -4.293 1.00 58.75 90 ASN A C 1
ATOM 712 O O . ASN A 1 90 ? 16.058 -1.326 -3.653 1.00 58.75 90 ASN A O 1
ATOM 716 N N . PHE A 1 91 ? 18.198 -1.672 -4.247 1.00 53.41 91 PHE A N 1
ATOM 717 C CA . PHE A 1 91 ? 18.768 -0.616 -3.393 1.00 53.41 91 PHE A CA 1
ATOM 718 C C . PHE A 1 91 ? 18.176 0.775 -3.674 1.00 53.41 91 PHE A C 1
ATOM 720 O O . PHE A 1 91 ? 18.067 1.587 -2.759 1.00 53.41 91 PHE A O 1
ATOM 727 N N . GLU A 1 92 ? 17.726 1.033 -4.904 1.00 51.34 92 GLU A N 1
ATOM 728 C CA . GLU A 1 92 ? 17.104 2.303 -5.306 1.00 51.34 92 GLU A CA 1
ATOM 729 C C . GLU A 1 92 ? 15.728 2.554 -4.662 1.00 51.34 92 GLU A C 1
ATOM 731 O O . GLU A 1 92 ? 15.335 3.704 -4.483 1.00 51.34 92 GLU A O 1
ATOM 736 N N . GLY A 1 93 ? 15.001 1.504 -4.259 1.00 45.41 93 GLY A N 1
ATOM 737 C CA . GLY A 1 93 ? 13.762 1.635 -3.476 1.00 45.41 93 GLY A CA 1
ATOM 738 C C . GLY A 1 93 ? 14.005 1.668 -1.960 1.00 45.41 93 GLY A C 1
ATOM 739 O O . GLY A 1 93 ? 13.083 1.875 -1.165 1.00 45.41 93 GLY A O 1
ATOM 740 N N . GLY A 1 94 ? 15.255 1.467 -1.543 1.00 42.00 94 GLY A N 1
ATOM 741 C CA . GLY A 1 94 ? 15.704 1.472 -0.159 1.00 42.00 94 GLY A CA 1
ATOM 742 C C . GLY 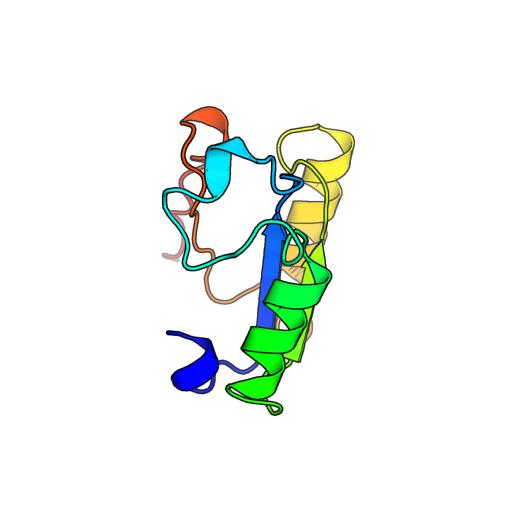A 1 94 ? 15.863 2.878 0.410 1.00 42.00 94 GLY A C 1
ATOM 743 O O . GLY A 1 94 ? 16.877 3.161 1.044 1.00 42.00 94 GLY A O 1
ATOM 744 N N . VAL A 1 95 ? 14.892 3.778 0.222 1.00 44.34 95 VAL A N 1
ATOM 745 C CA . VAL A 1 95 ? 14.890 5.019 1.006 1.00 44.34 95 VAL A CA 1
ATOM 746 C C . VAL A 1 95 ? 14.515 4.660 2.442 1.00 44.34 95 VAL A C 1
ATOM 748 O O . VAL A 1 95 ? 13.369 4.374 2.791 1.00 44.34 95 VAL A O 1
ATOM 751 N N . SER A 1 96 ? 15.562 4.610 3.259 1.00 41.38 96 SER A N 1
ATOM 752 C CA . SER A 1 96 ? 15.577 4.402 4.699 1.00 41.38 96 SER A CA 1
ATOM 753 C C . SER A 1 96 ? 14.637 5.373 5.428 1.00 41.38 96 SER A C 1
ATOM 755 O O . SER A 1 96 ? 15.044 6.463 5.823 1.00 41.38 96 SER A O 1
ATOM 757 N N . ASN A 1 97 ? 13.406 4.943 5.716 1.00 42.91 97 ASN A N 1
ATOM 758 C CA . ASN A 1 97 ? 12.537 5.590 6.703 1.00 42.91 97 ASN A CA 1
ATOM 759 C C . ASN A 1 97 ? 12.952 5.196 8.128 1.00 42.91 97 ASN A C 1
ATOM 761 O O . ASN A 1 97 ? 12.238 4.510 8.857 1.00 42.91 97 ASN A O 1
ATOM 765 N N . LYS A 1 98 ? 14.126 5.664 8.546 1.00 38.41 98 LYS A N 1
ATOM 766 C CA . LYS A 1 98 ? 14.338 6.026 9.946 1.00 38.41 98 LYS A CA 1
ATOM 767 C C . LYS A 1 98 ? 14.171 7.529 9.988 1.00 38.41 98 LYS A C 1
ATOM 769 O O . LYS A 1 98 ? 15.038 8.192 9.449 1.00 38.41 98 LYS A O 1
ATOM 774 N N . HIS A 1 99 ? 13.094 8.032 10.582 1.00 34.62 99 HIS A N 1
ATOM 775 C CA . HIS A 1 99 ? 13.084 9.216 11.452 1.00 34.62 99 HIS A CA 1
ATOM 776 C C . HIS A 1 99 ? 11.680 9.355 12.051 1.00 34.62 99 HIS A C 1
ATOM 778 O O . HIS A 1 99 ? 10.778 9.957 11.481 1.00 34.62 99 HIS A O 1
ATOM 784 N N . ARG A 1 100 ? 11.507 8.763 13.233 1.00 42.50 100 ARG A N 1
ATOM 785 C CA . ARG A 1 100 ? 10.507 9.195 14.205 1.00 42.50 100 ARG A CA 1
ATOM 786 C C . ARG A 1 100 ? 11.166 9.164 15.576 1.00 42.50 100 ARG A C 1
ATOM 788 O O . ARG A 1 100 ? 11.058 8.160 16.262 1.00 42.50 100 ARG A O 1
ATOM 795 N N . LEU A 1 101 ? 11.889 10.230 15.913 1.00 35.88 101 LEU A N 1
ATOM 796 C CA . LEU A 1 101 ? 12.172 10.667 17.283 1.00 35.88 101 LEU A CA 1
ATOM 797 C C . LEU A 1 101 ? 12.483 12.171 17.253 1.00 35.88 101 LEU A C 1
ATOM 799 O O . LEU A 1 101 ? 13.641 12.561 17.116 1.00 35.88 101 LEU A O 1
ATOM 803 N N . GLN A 1 102 ? 11.434 12.988 17.313 1.00 33.69 102 GLN A N 1
ATOM 804 C CA . GLN A 1 102 ? 11.199 14.012 18.340 1.00 33.69 102 GLN A CA 1
ATOM 805 C C . GLN A 1 102 ? 9.801 14.597 18.137 1.00 33.69 102 GLN A C 1
ATOM 807 O O . GLN A 1 102 ? 9.433 14.824 16.964 1.00 33.69 102 GLN A O 1
#

Sequence (102 aa):
MLTRCGIGRLILFDYDKVELANMNRLFFQPHQSGLSKRLKALRNINPGVDIHTHNYNITTVENFDNFTKVLATTSLLNGPVDLILSCVDNFEGGVSNKHRLQ

Secondary structure (DSSP, 8-state):
-TTTTT-SEEEEE------GGGGGTTT--GGG-SHHHHHHHHHHH-TTSEEEEE-S-TTSHHHHHHHHHHHHH-STTSS--S------SSGGG---------

InterPro domains:
  IPR000594 THIF-type NAD/FAD binding fold [PF00899] (1-92)
  IPR035985 Ubiquitin-activating enzyme-like [SSF69572] (1-92)
  IPR045886 ThiF/MoeB/HesA family [PTHR10953] (1-92)

Organism: NCBI:txid1265417

pLDDT: mean 74.64, std 20.28, range [33.69, 96.0]

Foldseek 3Di:
DCLLVCDQEDEEEAQDFDDPVNCVPDVDDPVQTDPVNVVVVSCVSPVNYHYHYDHDDCLDPVNVVVVVCCQQQVDPVRGHHPDDDQPDPDVSSPPDPPDDDD